Protein AF-A0A430S982-F1 (afdb_monomer)

Radius of gyration: 20.4 Å; Cα contacts (8 Å, |Δi|>4): 220; chains: 1; bounding box: 36×89×50 Å

Solvent-accessible surface area (backbone atoms only — not comparable to full-atom values): 8382 Å² total; per-residue (Å²): 141,81,89,80,85,82,78,81,78,81,76,69,86,75,84,69,73,85,73,94,55,80,86,70,64,35,58,64,80,76,66,61,70,71,61,85,74,48,33,47,31,31,16,27,86,86,68,47,76,66,39,49,41,72,72,64,47,64,77,51,68,66,44,43,64,47,34,34,27,42,30,44,39,39,77,83,81,49,67,42,27,23,43,42,56,78,80,34,93,42,74,54,64,29,29,27,42,42,65,95,45,78,44,36,43,43,58,58,30,53,72,34,34,31,44,74,43,92,43,18,28,80,38,78,41,78,72,74,66,75,76,75,76,73,78,82,75,132

Foldseek 3Di:
DDDDPPPDDPPDPPPPDDPPDPPDAALDADDLAADPPWKKFFAAPVRHTLDMAPQQAFDDQVSQVRGQWIWTQGPVRDIHIWGWDDGDPGQQQTWTDRNPDIDGVVVSQVSSQWDQDNRSHIDRNPPPPPPPPDPPDD

Structure (mmCIF, N/CA/C/O backbone):
data_AF-A0A430S982-F1
#
_entry.id   AF-A0A430S982-F1
#
loop_
_atom_site.group_PDB
_ato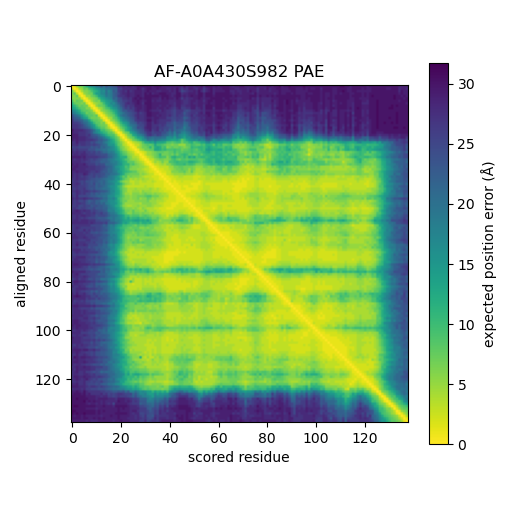m_site.id
_atom_site.type_symbol
_atom_site.label_atom_id
_atom_site.label_alt_id
_atom_site.label_comp_id
_atom_site.label_asym_id
_atom_site.label_entity_id
_atom_site.label_seq_id
_atom_site.pdbx_PDB_ins_code
_atom_site.Cartn_x
_atom_site.Cartn_y
_atom_site.Cartn_z
_atom_site.occupancy
_atom_site.B_iso_or_equiv
_atom_site.auth_seq_id
_atom_site.auth_comp_id
_atom_site.auth_asym_id
_atom_site.auth_atom_id
_atom_site.pdbx_PDB_model_num
ATOM 1 N N . MET A 1 1 ? 18.446 46.651 -34.980 1.00 45.34 1 MET A N 1
ATOM 2 C CA . MET A 1 1 ? 18.140 45.233 -35.304 1.00 45.34 1 MET A CA 1
ATOM 3 C C . MET A 1 1 ? 19.439 44.469 -35.067 1.00 45.34 1 MET A C 1
ATOM 5 O O . MET A 1 1 ? 20.430 44.878 -35.635 1.00 45.34 1 MET A O 1
ATOM 9 N N . LYS A 1 2 ? 19.601 43.523 -34.146 1.00 43.62 2 LYS A N 1
ATOM 10 C CA . LYS A 1 2 ? 18.899 42.253 -33.951 1.00 43.62 2 LYS A CA 1
ATOM 11 C C . LYS A 1 2 ? 19.217 41.773 -32.527 1.00 43.62 2 LYS A C 1
ATOM 13 O O . LYS A 1 2 ? 20.373 41.755 -32.124 1.00 43.62 2 LYS A O 1
ATOM 18 N N . ARG A 1 3 ? 18.177 41.386 -31.791 1.00 53.22 3 ARG A N 1
ATOM 19 C CA . ARG A 1 3 ? 18.269 40.575 -30.574 1.00 53.22 3 ARG A CA 1
ATOM 20 C C . ARG A 1 3 ? 18.632 39.151 -30.994 1.00 53.22 3 ARG A C 1
ATOM 22 O O . ARG A 1 3 ? 17.955 38.650 -31.884 1.00 53.22 3 ARG A O 1
ATOM 29 N N . MET A 1 4 ? 19.588 38.494 -30.344 1.00 46.12 4 MET A N 1
ATOM 30 C CA . MET A 1 4 ? 19.588 37.029 -30.224 1.00 46.12 4 MET A CA 1
ATOM 31 C C . MET A 1 4 ? 20.197 36.627 -28.882 1.00 46.12 4 MET A C 1
ATOM 33 O O . MET A 1 4 ? 21.400 36.455 -28.731 1.00 46.12 4 MET A O 1
ATOM 37 N N . LEU A 1 5 ? 19.305 36.524 -27.900 1.00 50.28 5 LEU A N 1
ATOM 38 C CA . LEU A 1 5 ? 19.514 35.855 -26.629 1.00 50.28 5 LEU A CA 1
ATOM 39 C C . LEU A 1 5 ? 19.227 34.366 -26.880 1.00 50.28 5 LEU A C 1
ATOM 41 O O . LEU A 1 5 ? 18.070 33.958 -26.943 1.00 50.28 5 LEU A O 1
ATOM 45 N N . GLY A 1 6 ? 20.268 33.575 -27.124 1.00 44.66 6 GLY A N 1
ATOM 46 C CA . GLY A 1 6 ? 20.166 32.127 -27.300 1.00 44.66 6 GLY A CA 1
ATOM 47 C C . GLY A 1 6 ? 20.366 31.405 -25.972 1.00 44.66 6 GLY A C 1
ATOM 48 O O . GLY A 1 6 ? 21.420 30.821 -25.754 1.00 44.66 6 GLY A O 1
ATOM 49 N N . PHE A 1 7 ? 19.381 31.466 -25.073 1.00 47.84 7 PHE A N 1
ATOM 50 C CA . PHE A 1 7 ? 19.345 30.578 -23.908 1.00 47.84 7 PHE A CA 1
ATOM 51 C C . PHE A 1 7 ? 18.815 29.216 -24.368 1.00 47.84 7 PHE A C 1
ATOM 53 O O . PHE A 1 7 ? 17.632 29.058 -24.667 1.00 47.84 7 PHE A O 1
ATOM 60 N N . LEU A 1 8 ? 19.723 28.249 -24.482 1.00 49.78 8 LEU A N 1
ATOM 61 C CA . LEU A 1 8 ? 19.409 26.864 -24.809 1.00 49.78 8 LEU A CA 1
ATOM 62 C C . LEU A 1 8 ? 18.589 26.247 -23.669 1.00 49.78 8 LEU A C 1
ATOM 64 O O . LEU A 1 8 ? 19.052 26.082 -22.543 1.00 49.78 8 LEU A O 1
ATOM 68 N N . MET A 1 9 ? 17.338 25.957 -24.014 1.00 45.69 9 MET A N 1
ATOM 69 C CA . MET A 1 9 ? 16.319 25.238 -23.260 1.00 45.69 9 MET A CA 1
ATOM 70 C C . MET A 1 9 ? 16.867 23.965 -22.597 1.00 45.69 9 MET A C 1
ATOM 72 O O . MET A 1 9 ? 17.092 22.951 -23.256 1.00 45.69 9 MET A O 1
ATOM 76 N N . VAL A 1 10 ? 16.981 23.987 -21.267 1.00 50.31 10 VAL A N 1
ATOM 77 C CA . VAL A 1 10 ? 16.939 22.778 -20.436 1.00 50.31 10 VAL A CA 1
ATOM 78 C C . VAL A 1 10 ? 15.488 22.305 -20.435 1.00 50.31 10 VAL A C 1
ATOM 80 O O . VAL A 1 10 ? 14.684 22.705 -19.598 1.00 50.31 10 VAL A O 1
ATOM 83 N N . SER A 1 11 ? 15.119 21.476 -21.410 1.00 44.44 11 SER A N 1
ATOM 84 C CA . SER A 1 11 ? 13.888 20.693 -21.309 1.00 44.44 11 SER A CA 1
ATOM 85 C C . SER A 1 11 ? 14.174 19.503 -20.408 1.00 44.44 11 SER A C 1
ATOM 87 O O . SER A 1 11 ? 14.570 18.427 -20.852 1.00 44.44 11 SER A O 1
ATOM 89 N N . ALA A 1 12 ? 14.018 19.742 -19.106 1.00 52.75 12 ALA A N 1
ATOM 90 C CA . ALA A 1 12 ? 13.821 18.687 -18.135 1.00 52.75 12 ALA A CA 1
ATOM 91 C C . ALA A 1 12 ? 12.694 17.782 -18.641 1.00 52.75 12 ALA A C 1
ATOM 93 O O . ALA A 1 12 ? 11.626 18.254 -19.036 1.00 52.75 12 ALA A O 1
ATOM 94 N N . LEU A 1 13 ? 12.966 16.482 -18.645 1.00 43.53 13 LEU A N 1
ATOM 95 C CA . LEU A 1 13 ? 12.024 15.426 -18.964 1.00 43.53 13 LEU A CA 1
ATOM 96 C C . LEU A 1 13 ? 10.896 15.460 -17.919 1.00 43.53 13 LEU A C 1
ATOM 98 O O . LEU A 1 13 ? 10.943 14.781 -16.895 1.00 43.53 13 LEU A O 1
ATOM 102 N N . ALA A 1 14 ? 9.906 16.321 -18.140 1.00 50.56 14 ALA A N 1
ATOM 103 C CA . ALA A 1 14 ? 8.703 16.394 -17.339 1.00 50.56 14 ALA A CA 1
ATOM 104 C C . ALA A 1 14 ? 7.855 15.163 -17.664 1.00 50.56 14 ALA A C 1
ATOM 106 O O . ALA A 1 14 ? 6.960 15.202 -18.505 1.00 50.56 14 ALA A O 1
ATOM 107 N N . LEU A 1 15 ? 8.120 14.061 -16.962 1.00 43.69 15 LEU A N 1
ATOM 108 C CA . LEU A 1 15 ? 7.191 12.941 -16.840 1.00 43.69 15 LEU A CA 1
ATOM 109 C C . LEU A 1 15 ? 6.020 13.349 -15.920 1.00 43.69 15 LEU A C 1
ATOM 111 O O . LEU A 1 15 ? 5.704 12.685 -14.939 1.00 43.69 15 LEU A O 1
ATOM 115 N N . ALA A 1 16 ? 5.399 14.493 -16.205 1.00 50.25 16 ALA A N 1
ATOM 116 C CA . ALA A 1 16 ? 4.161 14.922 -15.584 1.00 50.25 16 ALA A CA 1
ATOM 117 C C . ALA A 1 16 ? 3.021 14.300 -16.391 1.00 50.25 16 ALA A C 1
ATOM 119 O O . ALA A 1 16 ? 2.435 14.924 -17.274 1.00 50.25 16 ALA A O 1
ATOM 120 N N . ALA A 1 17 ? 2.738 13.027 -16.114 1.00 42.66 17 ALA A N 1
ATOM 121 C CA . ALA A 1 17 ? 1.466 12.456 -16.518 1.00 42.66 17 ALA A CA 1
ATOM 122 C C . ALA A 1 17 ? 0.344 13.281 -15.854 1.00 42.66 17 ALA A C 1
ATOM 124 O O . ALA A 1 17 ? 0.383 13.494 -14.637 1.00 42.66 17 ALA A O 1
ATOM 125 N N . PRO A 1 18 ? -0.650 13.763 -16.617 1.00 45.88 18 PRO A N 1
ATOM 126 C CA . PRO A 1 18 ? -1.751 14.526 -16.065 1.00 45.88 18 PRO A CA 1
ATOM 127 C C . PRO A 1 18 ? -2.658 13.539 -15.333 1.00 45.88 18 PRO A C 1
ATOM 129 O O . PRO A 1 18 ? -3.332 12.730 -15.960 1.00 45.88 18 PRO A O 1
ATOM 132 N N . MET A 1 19 ? -2.692 13.566 -14.003 1.00 47.16 19 MET A N 1
ATOM 133 C CA . MET A 1 19 ? -3.712 12.826 -13.250 1.00 47.16 19 MET A CA 1
ATOM 134 C C . MET A 1 19 ? -4.696 13.782 -12.585 1.00 47.16 19 MET A C 1
ATOM 136 O O . MET A 1 19 ? -4.921 13.763 -11.382 1.00 47.16 19 MET A O 1
ATOM 140 N N . GLY A 1 20 ? -5.336 14.593 -13.433 1.00 37.59 20 GLY A N 1
ATOM 141 C CA . GLY A 1 20 ? -6.635 15.213 -13.174 1.00 37.59 20 GLY A CA 1
ATOM 142 C C . GLY A 1 20 ? -7.767 14.192 -13.320 1.00 37.59 20 GLY A C 1
ATOM 143 O O . GLY A 1 20 ? -8.624 14.315 -14.186 1.00 37.59 20 GLY A O 1
ATOM 144 N N . GLY A 1 21 ? -7.747 13.155 -12.489 1.00 39.84 21 GLY A N 1
ATOM 145 C CA . GLY A 1 21 ? -8.839 12.204 -12.320 1.00 39.84 21 GLY A CA 1
ATOM 146 C C . GLY A 1 21 ? -8.917 11.897 -10.837 1.00 39.84 21 GLY A C 1
ATOM 147 O O . GLY A 1 21 ? -7.896 11.534 -10.256 1.00 39.84 21 GLY A O 1
ATOM 148 N N . GLY A 1 22 ? -10.083 12.117 -10.218 1.00 50.03 22 GLY A N 1
ATOM 149 C CA . GLY A 1 22 ? -10.274 11.959 -8.773 1.00 50.03 22 GLY A CA 1
ATOM 150 C C . GLY A 1 22 ? -9.551 10.719 -8.253 1.00 50.03 22 GLY A C 1
ATOM 151 O O . GLY A 1 22 ? -9.617 9.666 -8.889 1.00 50.03 22 GLY A O 1
ATOM 152 N N . LEU A 1 23 ? -8.792 10.879 -7.162 1.00 61.84 23 LEU A N 1
ATOM 153 C CA . LEU A 1 23 ? -7.855 9.874 -6.659 1.00 61.84 23 LEU A CA 1
ATOM 154 C C . LEU A 1 23 ? -8.578 8.527 -6.505 1.00 61.84 23 LEU A C 1
ATOM 156 O O . LEU A 1 23 ? -9.300 8.295 -5.540 1.00 61.84 23 LEU A O 1
ATOM 160 N N . LYS A 1 24 ? -8.420 7.643 -7.496 1.00 71.12 24 LYS A N 1
ATOM 161 C CA . LYS A 1 24 ? -9.190 6.402 -7.582 1.00 71.12 24 LYS A CA 1
ATOM 162 C C . LYS A 1 24 ? -8.710 5.441 -6.504 1.00 71.12 24 LYS A C 1
ATOM 164 O O . LYS A 1 24 ? -7.632 4.870 -6.633 1.00 71.12 24 LYS A O 1
ATOM 169 N N . VAL A 1 25 ? -9.500 5.287 -5.445 1.00 78.50 25 VAL A N 1
ATOM 170 C CA . VAL A 1 25 ? -9.233 4.329 -4.368 1.00 78.50 25 VAL A CA 1
ATOM 171 C C . VAL A 1 25 ? -9.715 2.947 -4.804 1.00 78.50 25 VAL A C 1
ATOM 173 O O . VAL A 1 25 ? -10.846 2.770 -5.256 1.00 78.50 25 VAL A O 1
ATOM 176 N N . SER A 1 26 ? -8.844 1.956 -4.683 1.00 80.19 26 SER A N 1
ATOM 177 C CA . SER A 1 26 ? -9.126 0.561 -4.974 1.00 80.19 26 SER A CA 1
ATOM 178 C C . SER A 1 26 ? -9.917 -0.074 -3.834 1.00 80.19 26 SER A C 1
ATOM 180 O O . SER A 1 26 ? -9.516 -0.044 -2.674 1.00 80.19 26 SER A O 1
ATOM 182 N N . SER A 1 27 ? -11.029 -0.724 -4.171 1.00 75.94 27 SER A N 1
ATOM 183 C CA . SER A 1 27 ? -11.796 -1.555 -3.227 1.00 75.94 27 SER A CA 1
ATOM 184 C C . SER A 1 27 ? -11.347 -3.018 -3.216 1.00 75.94 27 SER A C 1
ATOM 186 O O . SER A 1 27 ? -11.847 -3.814 -2.427 1.00 75.94 27 SER A O 1
ATOM 188 N N . VAL A 1 28 ? -10.423 -3.378 -4.107 1.00 76.12 28 VAL A N 1
ATOM 189 C CA . VAL A 1 28 ? -9.892 -4.731 -4.273 1.00 76.12 28 VAL A CA 1
ATOM 190 C C . VAL A 1 28 ? -8.430 -4.765 -3.877 1.00 76.12 28 VAL A C 1
ATOM 192 O O . VAL A 1 28 ? -7.699 -3.804 -4.095 1.00 76.12 28 VAL A O 1
ATOM 195 N N . PHE A 1 29 ? -8.014 -5.892 -3.316 1.00 73.88 29 PHE A N 1
ATOM 196 C CA . PHE A 1 29 ? -6.631 -6.130 -2.941 1.00 73.88 29 PHE A CA 1
ATOM 197 C C . PHE A 1 29 ? -5.715 -6.275 -4.166 1.00 73.88 29 PHE A C 1
ATOM 199 O O . PHE A 1 29 ? -6.171 -6.728 -5.220 1.00 73.88 29 PHE A O 1
ATOM 206 N N . PRO A 1 30 ? -4.401 -6.009 -4.018 1.00 71.19 30 PRO A N 1
ATOM 207 C CA . PRO A 1 30 ? -3.460 -6.300 -5.082 1.00 71.19 30 PRO A CA 1
ATOM 208 C C . PRO A 1 30 ? -3.322 -7.828 -5.249 1.00 71.19 30 PRO A C 1
ATOM 210 O O . PRO A 1 30 ? -3.677 -8.595 -4.329 1.00 71.19 30 PRO A O 1
ATOM 213 N N . PRO A 1 31 ? -2.804 -8.287 -6.406 1.00 73.56 31 PRO A N 1
ATOM 214 C CA . PRO A 1 31 ? -2.590 -9.705 -6.672 1.00 73.56 31 PRO A CA 1
ATOM 215 C C . PRO A 1 31 ? -1.791 -10.378 -5.550 1.00 73.56 31 PRO A C 1
ATOM 217 O O . PRO A 1 31 ? -1.002 -9.748 -4.847 1.00 73.56 31 PRO A O 1
ATOM 220 N N . ARG A 1 32 ? -2.037 -11.678 -5.350 1.00 72.62 32 ARG A N 1
ATOM 221 C CA . ARG A 1 32 ? -1.439 -12.451 -4.251 1.00 72.62 32 ARG A CA 1
ATOM 222 C C . ARG A 1 32 ? 0.085 -12.535 -4.356 1.00 72.62 32 ARG A C 1
ATOM 224 O O . ARG A 1 32 ? 0.753 -12.488 -3.333 1.00 72.62 32 ARG A O 1
ATOM 231 N N . ALA A 1 33 ? 0.603 -12.631 -5.576 1.00 75.06 33 ALA A N 1
ATOM 232 C CA . ALA A 1 33 ? 2.018 -12.476 -5.873 1.00 75.06 33 ALA A CA 1
ATOM 233 C C . ALA A 1 33 ? 2.251 -11.062 -6.413 1.00 75.06 33 ALA A C 1
ATOM 235 O O . ALA A 1 33 ? 1.641 -10.672 -7.412 1.00 75.06 33 ALA A O 1
ATOM 236 N N . LEU A 1 34 ? 3.111 -10.297 -5.742 1.00 78.06 34 LEU A N 1
ATOM 237 C CA . LEU A 1 34 ? 3.549 -9.002 -6.247 1.00 78.06 34 LEU A CA 1
ATOM 238 C C . LEU A 1 34 ? 4.690 -9.230 -7.249 1.00 78.06 34 LEU A C 1
ATOM 240 O O . LEU A 1 34 ? 5.670 -9.887 -6.895 1.00 78.06 34 LEU A O 1
ATOM 244 N N . PRO A 1 35 ? 4.580 -8.734 -8.492 1.00 78.81 35 PRO A N 1
ATOM 245 C CA . PRO A 1 35 ? 5.647 -8.880 -9.474 1.00 78.81 35 PRO A CA 1
ATOM 246 C C . PRO A 1 35 ? 6.928 -8.154 -9.020 1.00 78.81 35 PRO A C 1
ATOM 248 O O . PRO A 1 35 ? 6.839 -7.128 -8.331 1.00 78.81 35 PRO A O 1
ATOM 251 N N . PRO A 1 36 ? 8.118 -8.638 -9.421 1.00 77.25 36 PRO A N 1
ATOM 252 C CA . PRO A 1 36 ? 9.376 -7.929 -9.198 1.00 77.25 36 PRO A CA 1
ATOM 253 C C . PRO A 1 36 ? 9.304 -6.504 -9.757 1.00 77.25 36 PRO A C 1
ATOM 255 O O . PRO A 1 36 ? 8.761 -6.291 -10.837 1.00 77.25 36 PRO A O 1
ATOM 258 N N . GLY A 1 37 ? 9.817 -5.521 -9.016 1.00 78.19 37 GLY A N 1
ATOM 259 C CA . GLY A 1 37 ? 9.683 -4.104 -9.381 1.00 78.19 37 GLY A CA 1
ATOM 260 C C . GLY A 1 37 ? 8.367 -3.455 -8.938 1.00 78.19 37 GLY A C 1
ATOM 261 O O . GLY A 1 37 ? 8.109 -2.307 -9.291 1.00 78.19 37 GLY A O 1
ATOM 262 N N . THR A 1 38 ? 7.537 -4.151 -8.151 1.00 85.06 38 THR A N 1
ATOM 263 C CA . THR A 1 38 ? 6.455 -3.492 -7.405 1.00 85.06 38 THR A CA 1
ATOM 264 C C . THR A 1 38 ? 7.058 -2.494 -6.417 1.00 85.06 38 THR A C 1
ATOM 266 O O . THR A 1 38 ? 8.016 -2.822 -5.721 1.00 85.06 38 THR A O 1
ATOM 269 N N . ALA A 1 39 ? 6.478 -1.301 -6.321 1.00 87.38 39 ALA A N 1
ATOM 270 C CA . ALA A 1 39 ? 6.825 -0.304 -5.319 1.00 87.38 39 ALA A CA 1
ATOM 271 C C . ALA A 1 39 ? 5.595 0.057 -4.480 1.00 87.38 39 ALA A C 1
ATOM 273 O O . ALA A 1 39 ? 4.481 0.152 -4.995 1.00 87.38 39 ALA A O 1
ATOM 274 N N . ILE A 1 40 ? 5.798 0.276 -3.186 1.00 90.19 40 ILE A N 1
ATOM 275 C CA . ILE A 1 40 ? 4.804 0.877 -2.302 1.00 90.19 40 ILE A CA 1
ATOM 276 C C . ILE A 1 40 ? 5.148 2.348 -2.161 1.00 90.19 40 ILE A C 1
ATOM 278 O O . ILE A 1 40 ? 6.283 2.695 -1.843 1.00 90.19 40 ILE A O 1
ATOM 282 N N . VAL A 1 41 ? 4.162 3.200 -2.391 1.00 91.19 41 VAL A N 1
ATOM 283 C CA . VAL A 1 41 ? 4.269 4.652 -2.308 1.00 91.19 41 VAL A CA 1
ATOM 284 C C . VAL A 1 41 ? 3.296 5.133 -1.241 1.00 91.19 41 VAL A C 1
ATOM 286 O O . VAL A 1 41 ? 2.143 4.707 -1.215 1.00 91.19 41 VAL A O 1
ATOM 289 N N . LEU A 1 42 ? 3.752 6.006 -0.352 1.00 91.88 4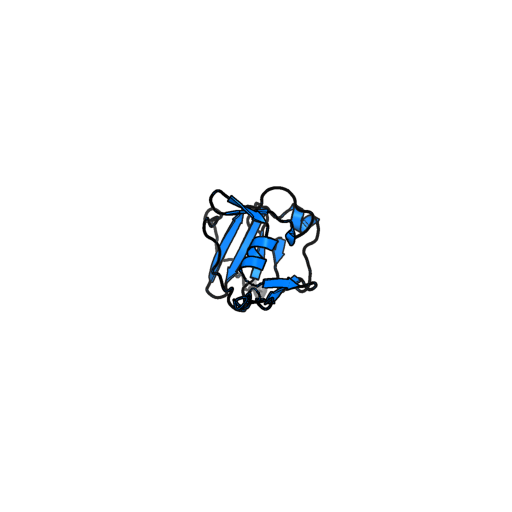2 LEU A N 1
ATOM 290 C CA . LEU A 1 42 ? 2.876 6.792 0.506 1.00 91.88 42 LEU A CA 1
ATOM 291 C C . LEU A 1 42 ? 2.610 8.116 -0.199 1.00 91.88 42 LEU A C 1
ATOM 293 O O . LEU A 1 42 ? 3.554 8.802 -0.590 1.00 91.88 42 LEU A O 1
ATOM 297 N N . GLU A 1 43 ? 1.342 8.469 -0.360 1.00 91.75 43 GLU A N 1
ATOM 298 C CA . GLU A 1 43 ? 0.928 9.744 -0.941 1.00 91.75 43 GLU A CA 1
ATOM 299 C C . GLU A 1 43 ? 0.239 10.613 0.110 1.00 91.75 43 GLU A C 1
ATOM 301 O O . GLU A 1 43 ? -0.468 10.103 0.984 1.00 91.75 43 GLU A O 1
ATOM 306 N N . ASP A 1 44 ? 0.416 11.927 0.016 1.00 90.56 44 ASP A N 1
ATOM 307 C CA . ASP A 1 44 ? -0.324 12.892 0.823 1.00 90.56 44 ASP A CA 1
ATOM 308 C C . ASP A 1 44 ? -1.778 13.067 0.348 1.00 90.56 44 ASP A C 1
ATOM 310 O O . ASP A 1 44 ? -2.232 12.465 -0.628 1.00 90.56 44 ASP A O 1
ATOM 314 N N . ALA A 1 45 ? -2.539 13.923 1.036 1.00 87.81 45 ALA A N 1
ATOM 315 C CA . ALA A 1 45 ? -3.932 14.212 0.685 1.00 87.81 45 ALA A CA 1
ATOM 316 C C . ALA A 1 45 ? -4.107 14.831 -0.717 1.00 87.81 45 ALA A C 1
ATOM 318 O O . ALA A 1 45 ? -5.205 14.782 -1.272 1.00 87.81 45 ALA A O 1
ATOM 319 N N . LYS A 1 46 ? -3.039 15.398 -1.291 1.00 86.75 46 LYS A N 1
ATOM 320 C CA . LYS A 1 46 ? -3.001 15.969 -2.642 1.00 86.75 46 LYS A CA 1
ATOM 321 C C . LYS A 1 46 ? -2.600 14.931 -3.697 1.00 86.75 46 LYS A C 1
ATOM 323 O O . LYS A 1 46 ? -2.600 15.255 -4.881 1.00 86.75 46 LYS A O 1
ATOM 328 N N . GLY A 1 47 ? -2.288 13.697 -3.292 1.00 83.56 47 GLY A N 1
ATOM 329 C CA . GLY A 1 47 ? -1.810 12.637 -4.178 1.00 83.56 47 GLY A CA 1
ATOM 330 C C . GLY A 1 47 ? -0.324 12.749 -4.524 1.00 83.56 47 GLY A C 1
ATOM 331 O O . GLY A 1 47 ? 0.111 12.152 -5.505 1.00 83.56 47 GLY A O 1
ATOM 332 N N . LEU A 1 48 ? 0.458 13.520 -3.761 1.00 88.06 48 LEU A N 1
ATOM 333 C CA . LEU A 1 48 ? 1.902 13.646 -3.954 1.00 88.06 48 LEU A CA 1
ATOM 334 C C . LEU A 1 48 ? 2.634 12.561 -3.171 1.00 88.06 48 LEU A C 1
ATOM 336 O O . LEU A 1 48 ? 2.386 12.378 -1.981 1.00 88.06 48 LEU A O 1
ATOM 340 N N . ALA A 1 49 ? 3.566 11.868 -3.823 1.00 89.75 49 ALA A N 1
ATOM 341 C CA . ALA A 1 49 ? 4.397 10.858 -3.180 1.00 89.75 49 ALA A CA 1
ATOM 342 C C . ALA A 1 49 ? 5.288 11.499 -2.105 1.00 89.75 49 ALA A C 1
ATOM 344 O O . ALA A 1 49 ? 6.225 12.230 -2.425 1.00 89.75 49 ALA A O 1
ATOM 345 N N . VAL A 1 50 ? 5.008 11.200 -0.837 1.00 91.88 50 VAL A N 1
ATOM 346 C CA . VAL A 1 50 ? 5.841 11.611 0.300 1.00 91.88 50 VAL A CA 1
ATOM 347 C C . VAL A 1 50 ? 6.927 10.589 0.591 1.00 91.88 50 VAL A C 1
ATOM 349 O O . VAL A 1 50 ? 7.988 10.963 1.058 1.00 91.88 50 VAL A O 1
ATOM 352 N N . TRP A 1 51 ? 6.700 9.313 0.268 1.00 91.56 51 TRP A N 1
ATOM 353 C CA . TRP A 1 51 ? 7.696 8.258 0.439 1.00 91.56 51 TRP A CA 1
ATOM 354 C C . TRP A 1 51 ? 7.472 7.105 -0.542 1.00 91.56 51 TRP A C 1
ATOM 356 O O . TRP A 1 51 ? 6.353 6.882 -0.999 1.00 91.56 51 TRP A O 1
ATOM 366 N N . GLN A 1 52 ? 8.526 6.345 -0.852 1.00 89.88 52 GLN A N 1
ATOM 367 C CA . GLN A 1 52 ? 8.455 5.175 -1.727 1.00 89.88 52 GLN A CA 1
ATOM 368 C C . GLN A 1 52 ? 9.489 4.101 -1.343 1.00 89.88 52 GLN A C 1
ATOM 370 O O . GLN A 1 52 ? 10.657 4.417 -1.116 1.00 89.88 52 GLN A O 1
ATOM 375 N N . THR A 1 53 ? 9.088 2.825 -1.375 1.00 86.50 53 THR A N 1
ATOM 376 C CA . THR A 1 53 ? 10.008 1.678 -1.257 1.00 86.50 53 THR A CA 1
ATOM 377 C C . THR A 1 53 ? 10.981 1.621 -2.428 1.00 86.50 53 THR A C 1
ATOM 379 O O . THR A 1 53 ? 10.570 1.866 -3.562 1.00 86.50 53 THR A O 1
ATOM 382 N N . GLY A 1 54 ? 12.223 1.188 -2.217 1.00 79.19 54 GLY A N 1
ATOM 383 C CA . GLY A 1 54 ? 13.240 1.190 -3.283 1.00 79.19 54 GLY A CA 1
ATOM 384 C C . GLY A 1 54 ? 14.261 2.317 -3.150 1.00 79.19 54 GLY A C 1
ATOM 385 O O . GLY A 1 54 ? 15.261 2.320 -3.860 1.00 79.19 54 GLY A O 1
ATOM 386 N N . LYS A 1 55 ? 14.011 3.288 -2.259 1.00 78.19 55 LYS A N 1
ATOM 387 C CA . LYS A 1 55 ? 14.860 4.475 -2.067 1.00 78.19 55 LYS A CA 1
ATOM 388 C C . LYS A 1 55 ? 15.886 4.341 -0.934 1.00 78.19 55 LYS A C 1
ATOM 390 O O . LYS A 1 55 ? 16.545 5.320 -0.607 1.00 78.19 55 LYS A O 1
ATOM 395 N N . GLY A 1 56 ? 16.036 3.155 -0.340 1.00 74.19 56 GLY A N 1
ATOM 396 C CA . GLY A 1 56 ? 17.081 2.894 0.657 1.00 74.19 56 GLY A CA 1
ATOM 397 C C . GLY A 1 56 ? 16.803 3.436 2.067 1.00 74.19 56 GLY A C 1
ATOM 398 O O . GLY A 1 56 ? 17.704 3.415 2.902 1.00 74.19 56 GLY A O 1
ATOM 399 N N . MET A 1 57 ? 15.593 3.932 2.352 1.00 81.19 57 MET A N 1
ATOM 400 C CA . MET A 1 57 ? 15.242 4.499 3.657 1.00 81.19 57 MET A CA 1
ATOM 401 C C . MET A 1 57 ? 13.778 4.226 4.016 1.00 81.19 57 MET A C 1
ATOM 403 O O . MET A 1 57 ? 12.902 4.245 3.151 1.00 81.19 57 MET A O 1
ATOM 407 N N . LEU A 1 58 ? 13.507 3.985 5.300 1.00 85.56 58 LEU A N 1
ATOM 408 C CA . LEU A 1 58 ? 12.150 3.940 5.854 1.00 85.56 58 LEU A CA 1
ATOM 409 C C . LEU A 1 58 ? 11.566 5.361 5.979 1.00 85.56 58 LEU A C 1
ATOM 411 O O . LEU A 1 58 ? 12.333 6.310 6.129 1.00 85.56 58 LEU A O 1
ATOM 415 N N . PRO A 1 59 ? 10.233 5.527 5.941 1.00 87.06 59 PRO A N 1
ATOM 416 C CA . PRO A 1 59 ? 9.610 6.825 6.103 1.00 87.06 59 PRO A CA 1
ATOM 417 C C . PRO A 1 59 ? 9.763 7.314 7.541 1.00 87.06 59 PRO A C 1
ATOM 419 O O . PRO A 1 59 ? 9.587 6.566 8.507 1.00 87.06 59 PRO A O 1
ATOM 422 N N . SER A 1 60 ? 10.030 8.602 7.663 1.00 86.81 60 SER A N 1
ATOM 423 C CA . SER A 1 60 ? 10.033 9.359 8.903 1.00 86.81 60 SER A CA 1
ATOM 424 C C . SER A 1 60 ? 8.618 9.485 9.476 1.00 86.81 60 SER A C 1
ATOM 426 O O . SER A 1 60 ? 7.617 9.387 8.761 1.00 86.81 60 SER A O 1
ATOM 428 N N . ALA A 1 61 ? 8.511 9.785 10.774 1.00 85.88 61 ALA A N 1
ATOM 429 C CA . ALA A 1 61 ? 7.218 10.023 11.424 1.00 85.88 61 ALA A CA 1
ATOM 430 C C . ALA A 1 61 ? 6.417 11.160 10.759 1.00 85.88 61 ALA A C 1
ATOM 432 O O . ALA A 1 61 ? 5.190 11.106 10.708 1.00 85.88 61 ALA A O 1
ATOM 433 N N . GLU A 1 62 ? 7.102 12.168 10.210 1.00 86.12 62 GLU A N 1
ATOM 434 C CA . GLU A 1 62 ? 6.460 13.261 9.478 1.00 86.12 62 GLU A CA 1
ATOM 435 C C . GLU A 1 62 ? 5.856 12.794 8.143 1.00 86.12 62 GLU A C 1
ATOM 437 O O . GLU A 1 62 ? 4.729 13.162 7.816 1.00 86.12 62 GLU A O 1
ATOM 442 N N . GLU A 1 63 ? 6.558 11.936 7.397 1.00 88.12 63 GLU A N 1
ATOM 443 C CA . GLU A 1 63 ? 6.067 11.356 6.137 1.00 88.12 63 GLU A CA 1
ATOM 444 C C . GLU A 1 63 ? 4.881 10.419 6.398 1.00 88.12 63 GLU A C 1
ATOM 446 O O . GLU A 1 63 ? 3.869 10.492 5.701 1.00 88.12 63 GLU A O 1
ATOM 451 N N . LEU A 1 64 ? 4.949 9.608 7.460 1.00 87.1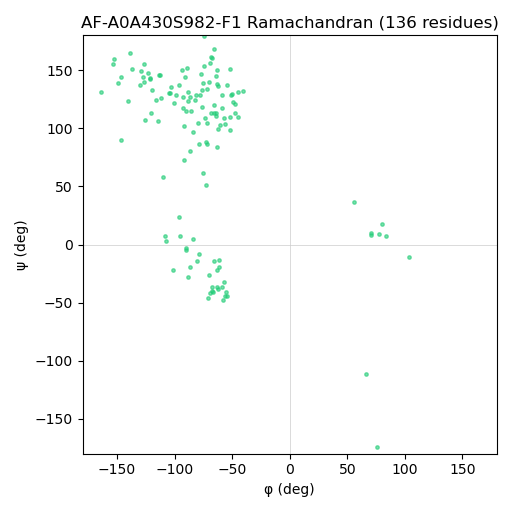9 64 LEU A N 1
ATOM 452 C CA . LEU A 1 64 ? 3.825 8.788 7.925 1.00 87.19 64 LEU A CA 1
ATOM 453 C C . LEU A 1 64 ? 2.628 9.642 8.364 1.00 87.19 64 LEU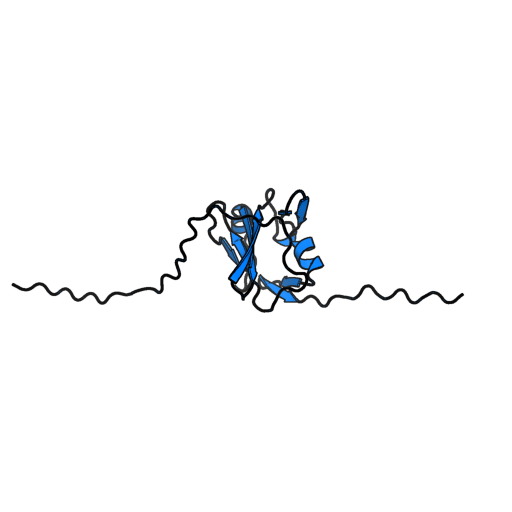 A C 1
ATOM 455 O O . LEU A 1 64 ? 1.486 9.281 8.095 1.00 87.19 64 LEU A O 1
ATOM 459 N N . GLY A 1 65 ? 2.875 10.779 9.018 1.00 86.62 65 GLY A N 1
ATOM 460 C CA . GLY A 1 65 ? 1.831 11.711 9.445 1.00 86.62 65 GLY A CA 1
ATOM 461 C C . GLY A 1 65 ? 1.164 12.463 8.291 1.00 86.62 65 GLY A C 1
ATOM 462 O O . GLY A 1 65 ? 0.008 12.863 8.419 1.00 86.62 65 GLY A O 1
ATOM 463 N N . LYS A 1 66 ? 1.876 12.642 7.172 1.00 89.00 66 LYS A N 1
ATOM 464 C CA . LYS A 1 66 ? 1.369 13.257 5.936 1.00 89.00 66 LYS A CA 1
ATOM 465 C C . LYS A 1 66 ? 0.673 12.255 5.013 1.00 89.00 66 LYS A C 1
ATOM 467 O O . LYS A 1 66 ? -0.096 12.682 4.155 1.00 89.00 66 LYS A O 1
ATOM 472 N N . ALA A 1 67 ? 0.926 10.956 5.177 1.00 88.88 67 ALA A N 1
ATOM 473 C CA . ALA A 1 67 ? 0.368 9.910 4.332 1.00 88.88 67 ALA A CA 1
ATOM 474 C C . ALA A 1 67 ? -1.163 9.834 4.462 1.00 88.88 67 ALA A C 1
ATOM 476 O O . ALA A 1 67 ? -1.704 9.439 5.493 1.00 88.88 67 ALA A O 1
ATOM 477 N N . ALA A 1 68 ? -1.861 10.174 3.382 1.00 89.94 68 ALA A N 1
ATOM 478 C CA . ALA A 1 68 ? -3.302 10.000 3.240 1.00 89.94 68 ALA A CA 1
ATOM 479 C C . ALA A 1 68 ? -3.650 8.770 2.396 1.00 89.94 68 ALA A C 1
ATOM 481 O O . ALA A 1 68 ? -4.746 8.226 2.538 1.00 89.94 68 ALA A O 1
ATOM 482 N N . TYR A 1 69 ? -2.728 8.298 1.549 1.00 90.50 69 TYR A N 1
ATOM 483 C CA . TYR A 1 69 ? -2.924 7.097 0.746 1.00 90.50 69 TYR A CA 1
ATOM 484 C C . TYR A 1 69 ? -1.691 6.192 0.726 1.00 90.50 69 TYR A C 1
ATOM 486 O O . TYR A 1 69 ? -0.554 6.648 0.814 1.00 90.50 69 TYR A O 1
ATOM 494 N N . VAL A 1 70 ? -1.933 4.893 0.557 1.00 91.38 70 VAL A N 1
ATOM 495 C CA . VAL A 1 70 ? -0.919 3.889 0.214 1.00 91.38 70 VAL A CA 1
ATOM 496 C C . VAL A 1 70 ? -1.186 3.400 -1.193 1.00 91.38 70 VAL A C 1
ATOM 498 O O . VAL A 1 70 ? -2.278 2.911 -1.478 1.00 91.38 70 VAL A O 1
ATOM 501 N N . VAL A 1 71 ? -0.186 3.469 -2.059 1.00 90.38 71 VAL A N 1
ATOM 502 C CA . VAL A 1 71 ? -0.272 3.010 -3.441 1.00 90.38 71 VAL A CA 1
ATOM 503 C C . VAL A 1 71 ? 0.680 1.852 -3.673 1.00 90.38 71 VAL A C 1
ATOM 505 O O . VAL A 1 71 ? 1.881 1.967 -3.467 1.00 90.38 71 VAL A O 1
ATOM 508 N N . PHE A 1 72 ? 0.148 0.737 -4.157 1.00 89.56 72 PHE A N 1
ATOM 509 C CA . PHE A 1 72 ? 0.930 -0.361 -4.712 1.00 89.56 72 PHE A CA 1
ATOM 510 C C . PHE A 1 72 ? 1.069 -0.127 -6.213 1.00 89.56 72 PHE A C 1
ATOM 512 O O . PHE A 1 72 ? 0.119 -0.361 -6.960 1.00 89.56 72 PHE A O 1
ATOM 519 N N . ALA A 1 73 ? 2.229 0.353 -6.646 1.00 87.38 73 ALA A N 1
ATOM 520 C CA . ALA A 1 73 ? 2.571 0.564 -8.045 1.00 87.38 73 ALA A CA 1
ATOM 521 C C . ALA A 1 73 ? 3.227 -0.701 -8.615 1.00 87.38 73 ALA A C 1
ATOM 523 O O . ALA A 1 73 ? 4.305 -1.096 -8.179 1.00 87.38 73 ALA A O 1
ATOM 524 N N . LEU A 1 74 ? 2.569 -1.354 -9.573 1.00 87.00 74 LEU A N 1
ATOM 525 C CA . LEU A 1 74 ? 3.094 -2.528 -10.270 1.00 87.00 74 LEU A CA 1
ATOM 526 C C . LEU A 1 74 ? 3.800 -2.098 -11.574 1.00 87.00 74 LEU A C 1
ATOM 528 O O . LEU A 1 74 ? 3.353 -1.151 -12.226 1.00 87.00 74 LEU A O 1
ATOM 532 N N . PRO A 1 75 ? 4.824 -2.845 -12.029 1.00 78.69 75 PRO A N 1
ATOM 533 C CA . PRO A 1 75 ? 5.636 -2.537 -13.215 1.00 78.69 75 PRO A CA 1
ATOM 534 C C . PRO A 1 75 ? 4.860 -2.498 -14.546 1.00 78.69 75 PRO A C 1
ATOM 536 O O . PRO A 1 75 ? 5.365 -1.983 -15.534 1.00 78.69 75 PRO A O 1
ATOM 539 N N . HIS A 1 76 ? 3.617 -2.988 -14.590 1.00 74.88 76 HIS A N 1
ATOM 540 C CA . HIS A 1 76 ? 2.763 -2.984 -15.789 1.00 74.88 76 HIS A CA 1
ATOM 541 C C . HIS A 1 76 ? 1.789 -1.793 -15.848 1.00 74.88 76 HIS A C 1
ATOM 543 O O . HIS A 1 76 ? 0.715 -1.902 -16.437 1.00 74.88 76 HIS A O 1
ATOM 549 N N . GLY A 1 77 ? 2.096 -0.690 -15.158 1.00 69.81 77 GLY A N 1
ATOM 550 C CA . GLY A 1 77 ? 1.236 0.501 -15.112 1.00 69.81 77 GLY A CA 1
ATOM 551 C C . GLY A 1 77 ? -0.060 0.323 -14.311 1.00 69.81 77 GLY A C 1
ATOM 552 O O . GLY A 1 77 ? -0.919 1.201 -14.319 1.00 69.81 77 GLY A O 1
ATOM 553 N N . LYS A 1 78 ? -0.221 -0.803 -13.602 1.00 81.44 78 LYS A N 1
ATOM 554 C CA . LYS A 1 78 ? -1.334 -1.016 -12.668 1.00 81.44 78 LYS A CA 1
ATOM 555 C C . LYS A 1 78 ? -0.961 -0.453 -11.305 1.00 81.44 78 LYS A C 1
ATOM 557 O O . LYS A 1 78 ? 0.048 -0.852 -10.734 1.00 81.44 78 LYS A O 1
ATOM 562 N N . SER A 1 79 ? -1.801 0.409 -10.755 1.00 85.62 79 SER A N 1
ATOM 563 C CA . SER A 1 79 ? -1.656 0.907 -9.391 1.00 85.62 79 SER A CA 1
ATOM 564 C C . SER A 1 79 ? -2.898 0.589 -8.566 1.00 85.62 79 SER A C 1
ATOM 566 O O . SER A 1 79 ? -4.022 0.608 -9.068 1.00 85.62 79 SER A O 1
ATOM 568 N N . TYR A 1 80 ? -2.692 0.269 -7.291 1.00 87.88 80 TYR A N 1
ATOM 569 C CA . TYR A 1 80 ? -3.777 0.102 -6.331 1.00 87.88 80 TYR A CA 1
ATOM 570 C C . TYR A 1 80 ? -3.592 1.087 -5.192 1.00 87.88 80 TYR A C 1
ATOM 572 O O . TYR A 1 80 ? -2.635 0.960 -4.435 1.00 87.88 80 TYR A O 1
ATOM 580 N N . ARG A 1 81 ? -4.501 2.052 -5.079 1.00 89.81 81 ARG A N 1
ATOM 581 C CA . ARG A 1 81 ? -4.457 3.109 -4.066 1.00 89.81 81 ARG A CA 1
ATOM 582 C C . ARG A 1 81 ? -5.449 2.811 -2.950 1.00 89.81 81 ARG A C 1
ATOM 584 O O . ARG A 1 81 ? -6.595 2.491 -3.232 1.00 89.81 81 ARG A O 1
ATOM 591 N N . TYR A 1 82 ? -5.045 2.974 -1.700 1.00 90.31 82 TYR A N 1
ATOM 592 C CA . TYR A 1 82 ? -5.877 2.738 -0.520 1.00 90.31 82 TYR A CA 1
ATOM 593 C C . TYR A 1 82 ? -5.809 3.941 0.412 1.00 90.31 82 TYR A C 1
ATOM 595 O O . TYR A 1 82 ? -4.727 4.480 0.620 1.00 90.31 82 TYR A O 1
ATOM 603 N N . ALA A 1 83 ? -6.941 4.367 0.972 1.00 90.00 83 ALA A N 1
ATOM 604 C CA . ALA A 1 83 ? -6.979 5.499 1.898 1.00 90.00 83 ALA A CA 1
ATOM 605 C C . ALA A 1 83 ? -6.446 5.092 3.276 1.00 90.00 83 ALA A C 1
ATOM 607 O O . ALA A 1 83 ? -6.844 4.053 3.799 1.00 90.00 83 ALA A O 1
ATOM 608 N N . VAL A 1 84 ? -5.569 5.901 3.864 1.00 90.69 84 VAL A N 1
ATOM 609 C CA . VAL A 1 84 ? -5.024 5.696 5.211 1.00 90.69 84 VAL A CA 1
ATOM 610 C C . VAL A 1 84 ? -6.068 6.067 6.258 1.00 90.69 84 VAL A C 1
ATOM 612 O O . VAL A 1 84 ? -6.789 7.053 6.120 1.00 90.69 84 VAL A O 1
ATOM 615 N N . VAL A 1 85 ? -6.155 5.266 7.317 1.00 88.00 85 VAL A N 1
ATOM 616 C CA . VAL A 1 85 ? -7.105 5.451 8.415 1.00 88.00 85 VAL A CA 1
ATOM 617 C C . VAL A 1 85 ? -6.343 5.780 9.693 1.00 88.00 85 VAL A C 1
ATOM 619 O O . VAL A 1 85 ? -5.748 4.905 10.324 1.00 88.00 85 VAL A O 1
ATOM 622 N N . GLY A 1 86 ? -6.416 7.047 10.097 1.00 83.75 86 GLY A N 1
ATOM 623 C CA . GLY A 1 86 ? -5.770 7.550 11.308 1.00 83.75 86 GLY A CA 1
ATOM 624 C C . GLY A 1 86 ? -4.259 7.742 11.162 1.00 83.75 86 GLY A C 1
ATOM 625 O O . GLY A 1 86 ? -3.694 7.613 10.081 1.00 83.75 86 GLY A O 1
ATOM 626 N N . LYS A 1 87 ? -3.605 8.081 12.276 1.00 82.88 87 LYS A N 1
ATOM 627 C CA . LYS A 1 87 ? -2.147 8.240 12.342 1.00 82.88 87 LYS A CA 1
ATOM 628 C C . LYS A 1 87 ? -1.495 6.918 12.739 1.00 82.88 87 LYS A C 1
ATOM 630 O O . LYS A 1 87 ? -2.037 6.189 13.569 1.00 82.88 87 LYS A O 1
ATOM 635 N N . ALA A 1 88 ? -0.323 6.638 12.183 1.00 82.12 88 ALA A N 1
ATOM 636 C CA . ALA A 1 88 ? 0.459 5.451 12.499 1.00 82.12 88 ALA A CA 1
ATOM 637 C C . ALA A 1 88 ? 1.884 5.831 12.901 1.00 82.12 88 ALA A C 1
ATOM 639 O O . ALA A 1 88 ? 2.495 6.702 12.289 1.00 82.12 88 ALA A O 1
ATOM 640 N N . SER A 1 89 ? 2.413 5.150 13.917 1.00 79.38 89 SER A N 1
ATOM 641 C CA . SER A 1 89 ? 3.787 5.351 14.399 1.00 79.38 89 SER A CA 1
ATOM 642 C C . SER A 1 89 ? 4.833 4.621 13.550 1.00 79.38 89 SER A C 1
ATOM 644 O O . SER A 1 89 ? 6.024 4.870 13.692 1.00 79.38 89 SER A O 1
ATOM 646 N N . SER A 1 90 ? 4.401 3.694 12.690 1.00 84.44 90 SER A N 1
ATOM 647 C CA . SER A 1 90 ? 5.262 2.907 11.808 1.00 84.44 90 SER A CA 1
ATOM 648 C C . SER A 1 90 ? 4.507 2.467 10.550 1.00 84.44 90 SER A C 1
ATOM 650 O O . SER A 1 90 ? 3.276 2.393 10.542 1.00 84.44 90 SER A O 1
ATOM 652 N N . LEU A 1 91 ? 5.254 2.129 9.494 1.00 83.94 91 LEU A N 1
ATOM 653 C CA . LEU A 1 91 ? 4.719 1.588 8.235 1.00 83.94 91 LEU A CA 1
ATOM 654 C C . LEU A 1 91 ? 3.863 0.339 8.460 1.00 83.94 91 LEU A C 1
ATOM 656 O O . LEU A 1 91 ? 2.807 0.187 7.862 1.00 83.94 91 LEU A O 1
ATOM 660 N N . GLU A 1 92 ? 4.296 -0.552 9.347 1.00 82.69 92 GLU A N 1
ATOM 661 C CA . GLU A 1 92 ? 3.596 -1.805 9.638 1.00 82.69 92 GLU A CA 1
ATOM 662 C C . GLU A 1 92 ? 2.248 -1.578 10.334 1.00 82.69 92 GLU A C 1
ATOM 664 O O . GLU A 1 92 ? 1.272 -2.278 10.047 1.00 82.69 92 GLU A O 1
ATOM 669 N N . ALA A 1 93 ? 2.184 -0.573 11.213 1.00 85.88 93 ALA A N 1
ATOM 670 C CA . ALA A 1 93 ? 0.976 -0.180 11.933 1.00 85.88 93 ALA A CA 1
ATOM 671 C C . ALA A 1 93 ? 0.011 0.659 11.082 1.00 85.88 93 ALA A C 1
ATOM 673 O O . ALA A 1 93 ? -1.112 0.930 11.513 1.00 85.88 93 ALA A O 1
ATOM 674 N N . LEU A 1 94 ? 0.430 1.066 9.883 1.00 88.69 94 LEU A N 1
ATOM 675 C CA . LEU A 1 94 ? -0.350 1.918 9.006 1.00 88.69 94 LEU A CA 1
ATOM 676 C C . LEU A 1 94 ? -1.601 1.183 8.527 1.00 88.69 94 LEU A C 1
ATOM 678 O O . LEU A 1 94 ? -1.532 0.110 7.930 1.00 88.69 94 LEU A O 1
ATOM 682 N N . ARG A 1 95 ? -2.765 1.747 8.846 1.00 90.19 95 ARG A N 1
ATOM 683 C CA . ARG A 1 95 ? -4.070 1.169 8.522 1.00 90.19 95 ARG A CA 1
ATOM 684 C C . ARG A 1 95 ? -4.588 1.783 7.242 1.00 90.19 95 ARG A C 1
ATOM 686 O O . ARG A 1 95 ? -4.519 2.995 7.079 1.00 90.19 95 ARG A O 1
ATOM 693 N N . VAL A 1 96 ? -5.149 0.959 6.371 1.00 90.12 96 VAL A N 1
ATOM 694 C CA . VAL A 1 96 ? -5.794 1.413 5.145 1.00 90.12 96 VAL A CA 1
ATOM 695 C C . VAL A 1 96 ? -7.182 0.826 4.992 1.00 90.12 96 VAL A C 1
ATOM 697 O O . VAL A 1 96 ? -7.452 -0.298 5.423 1.00 90.12 96 VAL A O 1
ATOM 700 N N . HIS A 1 97 ? -8.054 1.591 4.350 1.00 89.25 97 HIS A N 1
ATOM 701 C CA . HIS A 1 97 ? -9.395 1.171 4.003 1.00 89.25 97 HIS A CA 1
ATOM 702 C C . HIS A 1 97 ? -9.393 0.486 2.634 1.00 89.25 97 HIS A C 1
ATOM 704 O O . HIS A 1 97 ? -8.961 1.067 1.634 1.00 89.25 97 HIS A O 1
ATOM 710 N N . ILE A 1 98 ? -9.878 -0.755 2.596 1.00 85.69 98 ILE A N 1
ATOM 711 C CA . ILE A 1 98 ? -10.053 -1.546 1.378 1.00 85.69 98 ILE A CA 1
ATOM 712 C C . ILE A 1 98 ? -11.504 -2.019 1.335 1.00 85.69 98 ILE A C 1
ATOM 714 O O . ILE A 1 98 ? -11.922 -2.893 2.098 1.00 85.69 98 ILE A O 1
ATOM 718 N N . GLY A 1 99 ? -12.293 -1.425 0.442 1.00 81.75 99 GLY A N 1
ATOM 719 C CA . GLY A 1 99 ? -13.725 -1.702 0.362 1.00 81.75 99 GLY A CA 1
ATOM 720 C C . GLY A 1 99 ? -14.455 -1.217 1.616 1.00 81.75 99 GLY A C 1
ATOM 721 O O . GLY A 1 99 ? -14.579 -0.014 1.807 1.00 81.75 99 GLY A O 1
ATOM 722 N N . LYS A 1 100 ? -14.954 -2.150 2.436 1.00 82.81 100 LYS A N 1
ATOM 723 C CA . LYS A 1 100 ? -15.663 -1.876 3.706 1.00 82.81 100 LYS A CA 1
ATOM 724 C C . LYS A 1 100 ? -14.842 -2.230 4.952 1.00 82.81 100 LYS A C 1
ATOM 726 O O . LYS A 1 100 ? -15.357 -2.166 6.064 1.00 82.81 100 LYS A O 1
ATOM 731 N N . SER A 1 101 ? -13.601 -2.670 4.760 1.00 86.38 101 SER A N 1
ATOM 732 C CA . SER A 1 101 ? -12.772 -3.247 5.814 1.00 86.38 101 SER A CA 1
ATOM 733 C C . SER A 1 101 ? -11.464 -2.483 5.952 1.00 86.38 101 SER A C 1
ATOM 735 O O . SER A 1 101 ? -10.901 -1.992 4.972 1.00 86.38 101 SER A O 1
ATOM 737 N N . THR A 1 102 ? -10.954 -2.424 7.177 1.00 89.62 102 THR A N 1
ATOM 738 C CA . THR A 1 102 ?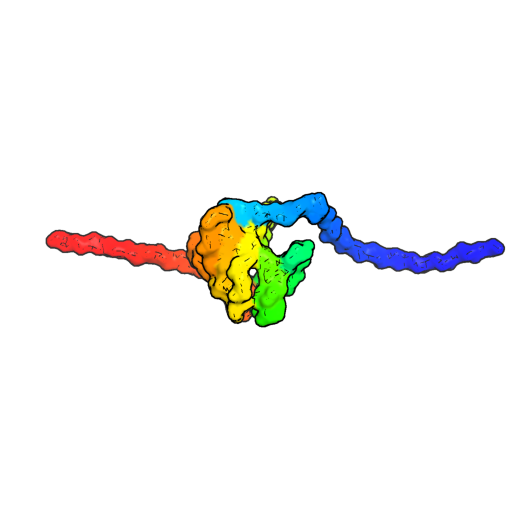 -9.676 -1.783 7.491 1.00 89.62 102 THR A CA 1
ATOM 739 C C . THR A 1 102 ? -8.615 -2.843 7.737 1.00 89.62 102 THR A C 1
ATOM 741 O O . THR A 1 102 ? -8.816 -3.757 8.535 1.00 89.62 102 THR A O 1
ATOM 744 N N . TYR A 1 103 ? -7.467 -2.700 7.082 1.00 88.38 103 TYR A N 1
ATOM 745 C CA . TYR A 1 103 ? -6.342 -3.622 7.204 1.00 88.38 103 TYR A CA 1
ATOM 746 C C . TYR A 1 103 ? -5.071 -2.858 7.545 1.00 88.38 103 TYR A C 1
ATOM 748 O O . TYR A 1 103 ? -4.858 -1.754 7.053 1.00 88.38 103 TYR A O 1
ATOM 756 N N . THR A 1 104 ? -4.203 -3.446 8.364 1.00 89.56 104 THR A N 1
ATOM 757 C CA . THR A 1 104 ? -2.846 -2.919 8.537 1.00 89.56 104 THR A CA 1
ATOM 758 C C . THR A 1 104 ? -1.986 -3.304 7.344 1.00 89.56 104 THR A C 1
ATOM 760 O O . THR A 1 104 ? -2.127 -4.398 6.787 1.00 89.56 104 THR A O 1
ATOM 763 N N . LEU A 1 105 ? -1.053 -2.435 6.969 1.00 87.31 105 LEU A N 1
ATOM 764 C CA . LEU A 1 105 ? -0.127 -2.686 5.878 1.00 87.31 105 LEU A CA 1
ATOM 765 C C . LEU A 1 105 ? 0.698 -3.951 6.135 1.00 87.31 105 LEU A C 1
ATOM 767 O O . LEU A 1 105 ? 0.887 -4.741 5.215 1.00 87.31 105 LEU A O 1
ATOM 771 N N . ALA A 1 106 ? 1.083 -4.222 7.387 1.00 85.75 106 ALA A N 1
ATOM 772 C CA . ALA A 1 106 ? 1.733 -5.479 7.757 1.00 85.75 106 ALA A CA 1
ATOM 773 C C . ALA A 1 106 ? 0.922 -6.718 7.336 1.00 85.75 106 ALA A C 1
ATOM 775 O O . ALA A 1 106 ? 1.477 -7.660 6.772 1.00 85.75 106 ALA A O 1
ATOM 776 N N . ILE A 1 107 ? -0.401 -6.71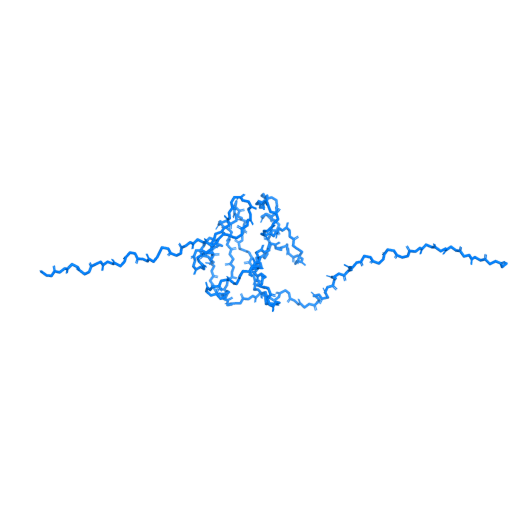8 7.548 1.00 85.94 107 ILE A N 1
ATOM 777 C CA . ILE A 1 107 ? -1.277 -7.824 7.129 1.00 85.94 107 ILE A CA 1
ATOM 778 C C . ILE A 1 107 ? -1.347 -7.910 5.600 1.00 85.94 107 ILE A C 1
ATOM 780 O O . ILE A 1 107 ? -1.308 -9.013 5.048 1.00 85.94 107 ILE A O 1
ATOM 784 N N .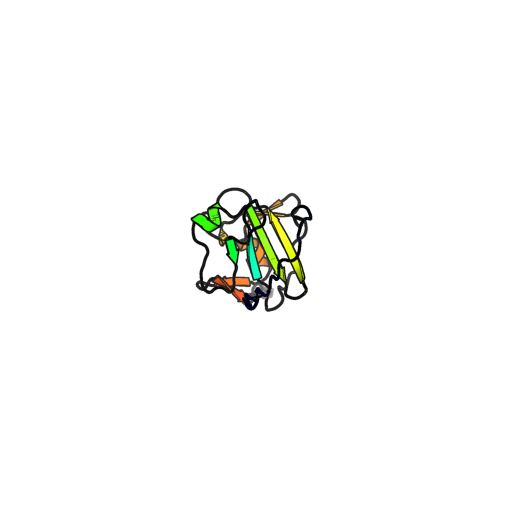 LEU A 1 108 ? -1.419 -6.769 4.904 1.00 85.69 108 LEU A N 1
ATOM 785 C CA . LEU A 1 108 ? -1.427 -6.737 3.436 1.00 85.69 108 LEU A CA 1
ATOM 786 C C . LEU A 1 108 ? -0.178 -7.404 2.854 1.00 85.69 108 LEU A C 1
ATOM 788 O O . LEU A 1 108 ? -0.288 -8.252 1.967 1.00 85.69 108 LEU A O 1
ATOM 792 N N . LEU A 1 109 ? 0.985 -7.044 3.394 1.00 85.88 109 LEU A N 1
ATOM 793 C CA . LEU A 1 109 ? 2.291 -7.528 2.961 1.00 85.88 109 LEU A CA 1
ATOM 794 C C . LEU A 1 109 ? 2.514 -8.992 3.331 1.00 85.88 109 LEU A C 1
ATOM 796 O O . LEU A 1 109 ? 2.863 -9.799 2.468 1.00 85.88 109 LEU A O 1
ATOM 800 N N . LYS A 1 110 ? 2.189 -9.373 4.571 1.00 84.00 110 LYS A N 1
ATOM 801 C CA . LYS A 1 110 ? 2.273 -10.761 5.042 1.00 84.00 110 LYS A CA 1
ATOM 802 C C . LYS A 1 110 ? 1.455 -11.705 4.168 1.00 84.00 110 LYS A C 1
ATOM 804 O O . LYS A 1 110 ? 1.951 -12.753 3.761 1.00 84.00 110 LYS A O 1
ATOM 809 N N . ASN A 1 111 ? 0.230 -11.317 3.813 1.00 84.12 111 ASN A N 1
ATOM 810 C CA . ASN A 1 111 ? -0.628 -12.123 2.944 1.00 84.12 111 ASN A CA 1
ATOM 811 C C . ASN A 1 111 ? -0.076 -12.271 1.511 1.00 84.12 111 ASN A C 1
ATOM 813 O O . ASN A 1 111 ? -0.592 -13.088 0.749 1.00 84.12 111 ASN A O 1
ATOM 817 N N . ARG A 1 112 ? 0.913 -11.450 1.130 1.00 83.12 112 ARG A N 1
ATOM 818 C CA . ARG A 1 112 ? 1.585 -11.411 -0.183 1.00 83.12 112 ARG A CA 1
ATOM 819 C C . ARG A 1 112 ? 3.011 -11.944 -0.118 1.00 83.12 112 ARG A C 1
ATOM 821 O O . ARG A 1 112 ? 3.721 -11.874 -1.113 1.00 83.12 112 ARG A O 1
ATOM 828 N N . HIS A 1 113 ? 3.408 -12.502 1.029 1.00 82.88 113 HIS A N 1
ATOM 829 C CA . HIS A 1 113 ? 4.745 -13.048 1.244 1.00 82.88 113 HIS A CA 1
ATOM 830 C C . HIS A 1 113 ? 5.842 -12.013 0.963 1.00 82.88 113 HIS A C 1
ATOM 832 O O . HIS A 1 113 ? 6.905 -12.322 0.435 1.00 82.88 113 HIS A O 1
ATOM 838 N N . VAL A 1 114 ? 5.566 -10.757 1.312 1.00 82.50 114 VAL A N 1
ATOM 839 C CA . VAL A 1 114 ? 6.522 -9.657 1.231 1.00 82.50 114 VAL A CA 1
ATOM 840 C C . VAL A 1 114 ? 6.614 -8.960 2.581 1.00 82.50 114 VAL A C 1
ATOM 842 O O . VAL A 1 114 ? 5.681 -8.999 3.382 1.00 82.50 114 VAL A O 1
ATOM 845 N N . ALA A 1 115 ? 7.743 -8.317 2.829 1.00 84.12 115 ALA A N 1
ATOM 846 C CA . ALA A 1 115 ? 7.937 -7.395 3.936 1.00 84.12 115 ALA A CA 1
ATOM 847 C C . ALA A 1 115 ? 8.737 -6.189 3.449 1.00 84.12 115 ALA A C 1
ATOM 849 O O . ALA A 1 115 ? 9.336 -6.221 2.374 1.00 84.12 115 ALA A O 1
ATOM 850 N N . ILE A 1 116 ? 8.734 -5.123 4.241 1.00 83.56 116 ILE A N 1
ATOM 851 C CA . ILE A 1 116 ? 9.611 -3.979 4.013 1.00 83.56 116 ILE A CA 1
ATOM 852 C C . ILE A 1 116 ? 10.873 -4.227 4.837 1.00 83.56 116 ILE A C 1
ATOM 854 O O . ILE A 1 116 ? 10.806 -4.378 6.056 1.00 83.56 116 ILE A O 1
ATOM 858 N N . GLY A 1 117 ? 12.007 -4.346 4.154 1.00 80.75 117 GLY A N 1
ATOM 859 C CA . GLY A 1 117 ? 13.318 -4.478 4.767 1.00 80.75 117 GLY A CA 1
ATOM 860 C C . GLY A 1 117 ? 13.717 -3.213 5.526 1.00 80.75 117 GLY A C 1
ATOM 861 O O . GLY A 1 117 ? 13.100 -2.154 5.406 1.00 80.75 117 GLY A O 1
ATOM 862 N N . LYS A 1 118 ? 14.785 -3.312 6.321 1.00 79.12 118 LYS A N 1
ATOM 863 C CA . LYS A 1 118 ? 15.322 -2.174 7.094 1.00 79.12 118 LYS A CA 1
ATOM 864 C C . LYS A 1 118 ? 15.831 -1.035 6.203 1.00 79.12 118 LYS A C 1
ATOM 866 O O . LYS A 1 118 ? 15.908 0.104 6.639 1.00 79.12 118 LYS A O 1
ATOM 871 N N . ASP A 1 119 ? 16.148 -1.365 4.961 1.00 77.75 119 ASP A N 1
ATOM 872 C CA . ASP A 1 119 ? 16.538 -0.484 3.865 1.00 77.75 119 ASP A CA 1
ATOM 873 C C . ASP A 1 119 ? 15.331 0.129 3.128 1.00 77.75 119 ASP A C 1
ATOM 875 O O . ASP A 1 119 ? 15.493 0.791 2.108 1.00 77.75 119 ASP A O 1
ATOM 879 N N . GLY A 1 120 ? 14.099 -0.103 3.592 1.00 77.12 120 GLY A N 1
ATOM 880 C CA . GLY A 1 120 ? 12.893 0.384 2.924 1.00 77.12 120 GLY A CA 1
ATOM 881 C C . GLY A 1 120 ? 12.589 -0.323 1.599 1.00 77.12 120 GLY A C 1
ATOM 882 O O . GLY A 1 120 ? 11.701 0.113 0.867 1.00 77.12 120 GLY A O 1
ATOM 883 N N . ASN A 1 121 ? 13.291 -1.409 1.268 1.00 81.75 121 ASN A N 1
ATOM 884 C CA . ASN A 1 121 ? 13.037 -2.192 0.062 1.00 81.75 121 ASN A CA 1
ATOM 885 C C . ASN A 1 121 ? 12.014 -3.293 0.318 1.00 81.75 121 ASN A C 1
ATOM 887 O O . ASN A 1 121 ? 11.886 -3.804 1.429 1.00 81.75 121 ASN A O 1
ATOM 891 N N . LEU A 1 122 ? 11.283 -3.689 -0.724 1.00 81.44 122 LEU A N 1
ATOM 892 C CA . LEU A 1 122 ? 10.429 -4.866 -0.632 1.00 81.44 122 LEU A CA 1
ATOM 893 C C . LEU A 1 122 ? 11.286 -6.119 -0.707 1.00 81.44 122 LEU A C 1
ATOM 895 O O . LEU A 1 122 ? 11.933 -6.385 -1.718 1.00 81.44 122 LEU A O 1
ATOM 899 N N . VAL A 1 123 ? 11.243 -6.907 0.358 1.00 80.81 123 VAL A N 1
ATOM 900 C CA . VAL A 1 123 ? 11.873 -8.219 0.414 1.00 80.81 123 VAL A CA 1
ATOM 901 C C . VAL A 1 123 ? 10.798 -9.286 0.291 1.00 80.81 123 VAL A C 1
ATOM 903 O O . VAL A 1 123 ? 9.775 -9.248 0.979 1.00 80.81 123 VAL A O 1
ATOM 906 N N . ALA A 1 124 ? 11.017 -10.248 -0.601 1.00 77.06 124 ALA A N 1
ATOM 907 C CA . ALA A 1 124 ? 10.197 -11.446 -0.642 1.00 77.06 124 ALA A CA 1
ATOM 908 C C . ALA A 1 124 ? 10.497 -12.262 0.620 1.00 77.06 124 ALA A C 1
ATOM 910 O O . ALA A 1 124 ? 11.604 -12.768 0.807 1.00 77.06 124 ALA A O 1
ATOM 911 N N . VAL A 1 125 ? 9.512 -12.380 1.502 1.00 72.75 125 VAL A N 1
ATOM 912 C CA . VAL A 1 125 ? 9.604 -13.266 2.656 1.00 72.75 125 VAL A CA 1
ATOM 913 C C . VAL A 1 125 ? 9.166 -14.624 2.161 1.00 72.75 125 VAL A C 1
ATOM 915 O O . VAL A 1 125 ? 8.016 -14.792 1.761 1.00 72.75 125 VAL A O 1
ATOM 918 N N . LYS A 1 126 ? 10.086 -15.594 2.156 1.00 57.38 126 LYS A N 1
ATOM 919 C CA . LYS A 1 126 ? 9.766 -16.973 1.783 1.00 57.38 126 LYS A CA 1
ATOM 920 C C . LYS A 1 126 ? 8.499 -17.369 2.535 1.00 57.38 126 LYS A C 1
ATOM 922 O O . LYS A 1 126 ? 8.468 -17.287 3.761 1.00 57.38 126 LYS A O 1
ATOM 927 N N . ALA A 1 127 ? 7.449 -17.736 1.801 1.00 52.41 127 ALA A N 1
ATOM 928 C CA . ALA A 1 127 ? 6.271 -18.321 2.405 1.00 52.41 127 ALA A CA 1
ATOM 929 C C . ALA A 1 127 ? 6.760 -19.544 3.179 1.00 52.41 127 ALA A C 1
ATOM 931 O O . ALA A 1 127 ? 7.107 -20.560 2.576 1.00 52.41 127 ALA A O 1
ATOM 932 N N . THR A 1 128 ? 6.855 -19.452 4.503 1.00 43.12 128 THR A N 1
ATOM 933 C CA . THR A 1 128 ? 6.842 -20.653 5.319 1.00 43.12 128 THR A CA 1
ATOM 934 C C . THR A 1 128 ? 5.478 -21.247 5.036 1.00 43.12 128 THR A C 1
ATOM 936 O O . THR A 1 128 ? 4.458 -20.752 5.518 1.00 43.12 128 THR A O 1
ATOM 939 N N . ALA A 1 129 ? 5.452 -22.237 4.139 1.00 41.12 129 ALA A N 1
ATOM 940 C CA . ALA A 1 129 ? 4.306 -23.106 3.996 1.00 41.12 129 ALA A CA 1
ATOM 941 C C . ALA A 1 129 ? 3.891 -23.478 5.424 1.00 41.12 129 ALA A C 1
ATOM 943 O O . ALA A 1 129 ? 4.786 -23.782 6.227 1.00 41.12 129 ALA A O 1
ATOM 944 N N . PRO A 1 130 ? 2.599 -23.373 5.788 1.00 39.22 130 PRO A N 1
ATOM 945 C CA . PRO A 1 130 ? 2.167 -23.879 7.078 1.00 39.22 130 PRO A CA 1
ATOM 946 C C . PRO A 1 1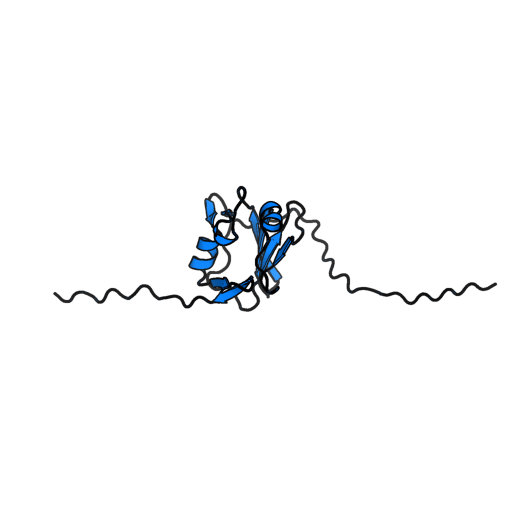30 ? 2.738 -25.286 7.176 1.00 39.22 130 PRO A C 1
ATOM 948 O O . PRO A 1 130 ? 2.557 -26.072 6.242 1.00 39.22 130 PRO A O 1
ATOM 951 N N . ALA A 1 131 ? 3.534 -25.537 8.221 1.00 42.94 131 ALA A N 1
ATOM 952 C CA . ALA A 1 131 ? 4.118 -26.844 8.451 1.00 42.94 131 ALA A CA 1
ATOM 953 C C . ALA A 1 131 ? 2.976 -27.842 8.291 1.00 42.94 131 ALA A C 1
ATOM 955 O O . ALA A 1 131 ? 1.986 -27.762 9.031 1.00 42.94 131 ALA A O 1
ATOM 956 N N . ALA A 1 132 ? 3.063 -28.672 7.246 1.00 42.06 132 ALA A N 1
ATOM 957 C CA . ALA A 1 132 ? 2.104 -29.725 7.006 1.00 42.06 132 ALA A CA 1
ATOM 958 C C . ALA A 1 132 ? 2.046 -30.489 8.322 1.00 42.06 132 ALA A C 1
ATOM 960 O O . ALA A 1 132 ? 3.050 -31.066 8.741 1.00 42.06 132 ALA A O 1
ATOM 961 N N . HIS A 1 133 ? 0.926 -30.369 9.035 1.00 45.16 133 HIS A N 1
ATOM 962 C CA . HIS A 1 133 ? 0.698 -31.182 10.210 1.00 45.16 133 HIS A CA 1
ATOM 963 C C . HIS A 1 133 ? 0.729 -32.603 9.676 1.00 45.16 133 HIS A C 1
ATOM 965 O O . HIS A 1 133 ? -0.187 -33.019 8.966 1.00 45.16 133 HIS A O 1
ATOM 971 N N . ALA A 1 134 ? 1.848 -33.289 9.911 1.00 48.28 134 ALA A N 1
ATOM 972 C CA . ALA A 1 134 ? 1.976 -34.689 9.579 1.00 48.28 134 ALA A CA 1
ATOM 973 C C . ALA A 1 134 ? 0.758 -35.382 10.203 1.00 48.28 134 ALA A C 1
ATOM 975 O O . ALA A 1 134 ? 0.468 -35.128 11.380 1.00 48.28 134 ALA A O 1
ATOM 976 N N . PRO A 1 135 ? -0.005 -36.179 9.437 1.00 48.91 135 PRO A N 1
ATOM 977 C CA . PRO A 1 135 ? -1.134 -36.886 10.003 1.00 48.91 135 PRO A CA 1
ATOM 978 C C . PRO A 1 135 ? -0.580 -37.758 11.127 1.00 48.91 135 PRO A C 1
ATOM 980 O O . PRO A 1 135 ? 0.282 -38.608 10.894 1.00 48.91 135 PRO A O 1
ATOM 983 N N . LYS A 1 136 ? -1.028 -37.501 12.363 1.00 48.81 136 LYS A N 1
ATOM 984 C CA . LYS A 1 136 ? -0.822 -38.439 13.463 1.00 48.81 136 LYS A CA 1
ATOM 985 C C . LYS A 1 136 ? -1.448 -39.751 13.006 1.00 48.81 136 LYS A C 1
ATOM 987 O O . LYS A 1 136 ? -2.661 -39.828 12.825 1.00 48.81 136 LYS A O 1
ATOM 992 N N . LYS A 1 137 ? -0.587 -40.721 12.710 1.00 50.84 137 LYS A N 1
ATOM 993 C CA . LYS A 1 137 ? -0.981 -42.079 12.356 1.00 50.84 137 LYS A CA 1
ATOM 994 C C . LYS A 1 137 ? -1.696 -42.690 13.579 1.00 5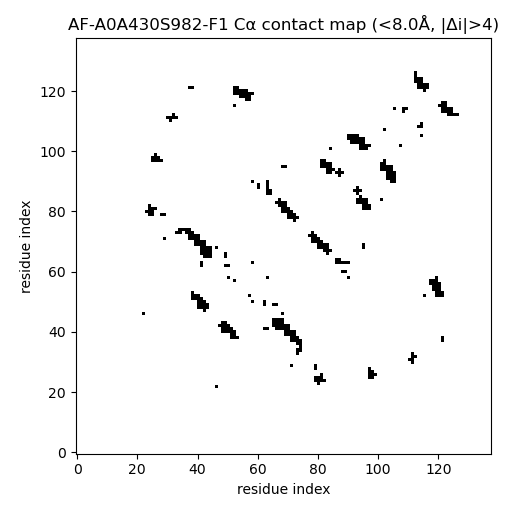0.84 137 LYS A C 1
ATOM 996 O O . LYS A 1 137 ? -1.251 -42.393 14.691 1.00 50.84 137 LYS A O 1
ATOM 1001 N N . PRO A 1 138 ? -2.803 -43.427 13.379 1.00 61.88 138 PRO A N 1
ATOM 1002 C CA . PRO A 1 138 ? -3.566 -44.062 14.455 1.00 61.88 138 PRO A CA 1
ATOM 1003 C C . PRO A 1 138 ? -2.740 -45.071 15.254 1.00 61.88 138 PRO A C 1
ATOM 1005 O O . PRO A 1 138 ? -1.770 -45.625 14.680 1.00 61.88 138 PRO A O 1
#

Nearest PDB structures (foldseek):
  6xja-assembly1_P  TM=4.641E-01  e=8.657E-01  Streptococcus pneumoniae R6
  7uvl-assembly1_P  TM=4.552E-01  e=1.178E+00  Gemella haemolysans
  7uvk-assembly1_A  TM=4.917E-01  e=1.604E+00  Gemella haemolysans
  6fco-assembly1_D  TM=3.942E-01  e=1.815E+00  Thermochaetoides thermophila DSM 1495
  3cnw-assembly1_A  TM=5.628E-01  e=5.177E+00  Bacillus cereus ATCC 14579

Sequence (138 aa):
MKRMLGFLMVSALALAAPMGGGLKVSSVFPPRALPPGTAIVLEDAKGLAVWQTGKGMLPSAEELGKAAYVVFALPHGKSYRYAVVGKASSLEALRVHIGKSTYTLAILLKNRHVAIGKDGNLVAVKATAPAAHAPKKP

Secondary structure (DSSP, 8-state):
--------------------S---B-SSPPPSSPPTT-EEEEE-TTS-EEEETTSSSPPPHHHHHH--EEEEE-TTS-EEEEEE-S--SSTTT-EEEETTEEEEHHHHHHTTTEEE-TTS-EEE--------------

pLDDT: mean 74.5, std 16.99, range [37.59, 91.88]

Organism: Thermus scotoductus (NCBI:txid37636)

Mean predicted aligned error: 12.88 Å